Protein AF-A0A960QNM3-F1 (afdb_monomer_lite)

Structure (mmCIF, N/CA/C/O backbone):
data_AF-A0A960QNM3-F1
#
_entry.id   AF-A0A960QNM3-F1
#
loop_
_atom_site.group_PDB
_atom_site.id
_atom_site.type_symbol
_atom_site.label_atom_id
_atom_site.label_alt_id
_atom_site.label_comp_id
_atom_site.label_asym_id
_atom_site.label_entity_id
_atom_site.label_seq_id
_atom_site.pdbx_PDB_ins_code
_atom_site.Cartn_x
_atom_site.Cartn_y
_atom_site.Cartn_z
_atom_site.occupancy
_atom_site.B_iso_or_equiv
_atom_site.auth_seq_id
_atom_site.auth_comp_id
_atom_site.auth_asym_id
_atom_site.auth_atom_id
_atom_site.pdbx_PDB_model_num
ATOM 1 N N . MET A 1 1 ? 10.359 5.275 8.418 1.00 41.22 1 MET A N 1
ATOM 2 C CA . MET A 1 1 ? 9.400 4.546 9.281 1.00 41.22 1 MET A CA 1
ATOM 3 C C . MET A 1 1 ? 8.067 4.348 8.566 1.00 41.22 1 MET A C 1
ATOM 5 O O . MET A 1 1 ? 7.484 5.324 8.099 1.00 41.22 1 MET A O 1
ATOM 9 N N . THR A 1 2 ? 7.594 3.107 8.428 1.00 47.31 2 THR A N 1
ATOM 10 C CA . THR A 1 2 ? 6.194 2.834 8.065 1.00 47.31 2 THR A CA 1
ATOM 11 C C . THR A 1 2 ? 5.391 2.900 9.354 1.00 47.31 2 THR A C 1
ATOM 13 O O . THR A 1 2 ? 5.729 2.220 10.317 1.00 47.31 2 THR A O 1
ATOM 16 N N . LYS A 1 3 ? 4.363 3.746 9.409 1.00 54.75 3 LYS A N 1
ATOM 17 C CA . LYS A 1 3 ? 3.446 3.765 10.551 1.00 54.75 3 LYS A CA 1
ATOM 18 C C . LYS A 1 3 ? 2.658 2.465 10.441 1.00 54.75 3 LYS A C 1
ATOM 20 O O . LYS A 1 3 ? 1.926 2.325 9.479 1.00 54.75 3 LYS A O 1
ATOM 25 N N . ILE A 1 4 ? 2.897 1.486 11.305 1.00 50.84 4 ILE A N 1
ATOM 26 C CA . ILE A 1 4 ? 2.171 0.209 11.325 1.00 50.84 4 ILE A CA 1
ATOM 27 C C . ILE A 1 4 ? 1.281 0.267 12.567 1.00 50.84 4 ILE A C 1
ATOM 29 O O . ILE A 1 4 ? 1.809 0.485 13.657 1.00 50.84 4 ILE A O 1
ATOM 33 N N . PRO A 1 5 ? -0.049 0.131 12.464 1.00 52.03 5 PRO A N 1
ATOM 34 C CA . PRO A 1 5 ? -0.868 -0.070 13.647 1.00 52.03 5 PRO A CA 1
ATOM 35 C C . PRO A 1 5 ? -0.593 -1.496 14.126 1.00 52.03 5 PRO A C 1
ATOM 37 O O . PRO A 1 5 ? -0.709 -2.429 13.335 1.00 52.03 5 PRO A O 1
ATOM 40 N N . SER A 1 6 ? -0.280 -1.686 15.405 1.00 52.50 6 SER A N 1
ATOM 41 C CA . SER A 1 6 ? -0.008 -3.011 15.991 1.00 52.50 6 SER A CA 1
ATOM 42 C C . SER A 1 6 ? -1.079 -4.069 15.678 1.00 52.50 6 SER A C 1
ATOM 44 O O . SER A 1 6 ? -0.769 -5.250 15.597 1.00 52.50 6 SER A O 1
ATOM 46 N N . LYS A 1 7 ? -2.333 -3.647 15.458 1.00 51.50 7 LYS A N 1
ATOM 47 C CA . LYS A 1 7 ? -3.485 -4.521 15.179 1.00 51.50 7 LYS A CA 1
ATOM 48 C C . LYS A 1 7 ? -3.737 -4.847 13.701 1.00 51.50 7 LYS A C 1
ATOM 50 O O . LYS A 1 7 ? -4.596 -5.673 13.417 1.00 51.50 7 LYS A O 1
ATOM 55 N N . ILE A 1 8 ? -3.054 -4.208 12.748 1.00 59.66 8 ILE A N 1
ATOM 56 C CA . ILE A 1 8 ? -3.339 -4.357 11.310 1.00 59.66 8 ILE A CA 1
ATOM 57 C C . ILE A 1 8 ? -2.074 -4.862 10.613 1.00 59.66 8 ILE A C 1
ATOM 59 O O . ILE A 1 8 ? -1.143 -4.099 10.365 1.00 59.66 8 ILE A O 1
ATOM 63 N N . GLY A 1 9 ? -2.053 -6.153 10.268 1.00 56.34 9 GLY A N 1
ATOM 64 C CA . GLY A 1 9 ? -0.886 -6.895 9.762 1.00 56.34 9 GLY A CA 1
ATOM 65 C C . GLY A 1 9 ? -0.394 -6.526 8.356 1.00 56.34 9 GLY A C 1
ATOM 66 O O . GLY A 1 9 ? 0.190 -7.354 7.665 1.00 56.34 9 GLY A O 1
ATOM 67 N N . ASN A 1 10 ? -0.623 -5.299 7.886 1.00 63.00 10 ASN A N 1
ATOM 68 C CA . ASN A 1 10 ? -0.261 -4.909 6.523 1.00 63.00 10 ASN A CA 1
ATOM 69 C C . ASN A 1 10 ? 1.201 -4.474 6.485 1.00 63.00 10 ASN A C 1
ATOM 71 O O . ASN A 1 10 ? 1.536 -3.316 6.746 1.00 63.00 10 ASN A O 1
ATOM 75 N N . LYS A 1 11 ? 2.066 -5.435 6.162 1.00 68.62 11 LYS A N 1
ATOM 76 C CA . LYS A 1 11 ? 3.505 -5.233 6.017 1.00 68.62 11 LYS A CA 1
ATOM 77 C C . LYS A 1 11 ? 3.798 -4.372 4.786 1.00 68.62 11 LYS A C 1
ATOM 79 O O . LYS A 1 11 ? 3.099 -4.416 3.778 1.00 68.62 11 LYS A O 1
ATOM 84 N N . THR A 1 12 ? 4.851 -3.565 4.880 1.00 76.94 12 THR A N 1
ATOM 85 C CA . THR A 1 12 ? 5.414 -2.880 3.710 1.00 76.94 12 THR A CA 1
ATOM 86 C C . THR A 1 12 ? 5.987 -3.929 2.768 1.00 76.94 12 THR A C 1
ATOM 88 O O . THR A 1 12 ? 6.829 -4.721 3.182 1.00 76.94 12 THR A O 1
ATOM 91 N N . VAL A 1 13 ? 5.552 -3.920 1.511 1.00 83.62 13 VAL A N 1
ATOM 92 C CA . VAL A 1 13 ? 6.077 -4.835 0.492 1.00 83.62 13 VAL A CA 1
ATOM 93 C C . VAL A 1 13 ? 7.300 -4.191 -0.150 1.00 83.62 13 VAL A C 1
ATOM 95 O O . VAL A 1 13 ? 7.303 -2.998 -0.459 1.00 83.62 13 VAL A O 1
ATOM 98 N N . ARG A 1 14 ? 8.370 -4.961 -0.337 1.00 86.56 14 ARG A N 1
ATOM 99 C CA . ARG A 1 14 ? 9.554 -4.510 -1.072 1.00 86.56 14 ARG A CA 1
ATOM 100 C C . ARG A 1 14 ? 9.392 -4.882 -2.540 1.00 86.56 14 ARG A C 1
ATOM 102 O O . ARG A 1 14 ? 8.942 -5.975 -2.854 1.00 86.56 14 ARG A O 1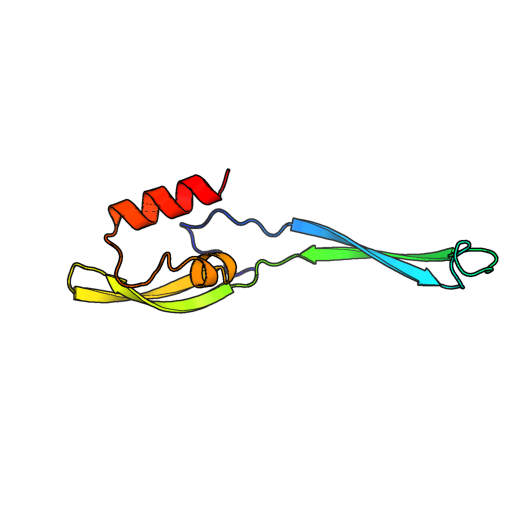
ATOM 109 N N . GLY A 1 15 ? 9.788 -3.986 -3.432 1.00 89.88 15 GLY A N 1
ATOM 110 C CA . GLY A 1 15 ? 9.916 -4.311 -4.847 1.00 89.88 15 GLY A CA 1
ATOM 111 C C . GLY A 1 15 ? 10.935 -3.419 -5.527 1.00 89.88 15 GLY A C 1
ATOM 112 O O . GLY A 1 15 ? 11.634 -2.649 -4.871 1.00 89.88 15 GLY A O 1
ATOM 113 N N . ASN A 1 16 ? 11.004 -3.502 -6.849 1.00 93.94 16 ASN A N 1
ATOM 114 C CA . ASN A 1 16 ? 11.984 -2.755 -7.628 1.00 93.94 16 ASN A CA 1
ATOM 115 C C . ASN A 1 16 ? 11.316 -1.617 -8.407 1.00 93.94 16 ASN A C 1
ATOM 117 O O . ASN A 1 16 ? 10.143 -1.687 -8.791 1.00 93.94 16 ASN A O 1
ATOM 121 N N . ARG A 1 17 ? 12.060 -0.531 -8.600 1.00 91.81 17 ARG A N 1
ATOM 122 C CA . ARG A 1 17 ? 11.792 0.518 -9.578 1.00 91.81 17 ARG A CA 1
ATOM 123 C C . ARG A 1 17 ? 12.694 0.226 -10.770 1.00 91.81 17 ARG A C 1
ATOM 125 O O . ARG A 1 17 ? 13.914 0.300 -10.649 1.00 91.81 17 ARG A O 1
ATOM 132 N N . ILE A 1 18 ? 12.073 -0.141 -11.884 1.00 93.31 18 ILE A N 1
ATOM 133 C CA . ILE A 1 18 ? 12.753 -0.478 -13.133 1.00 93.31 18 ILE A CA 1
ATOM 134 C C . ILE A 1 18 ? 12.583 0.718 -14.063 1.00 93.31 18 ILE A C 1
ATOM 136 O O . ILE A 1 18 ? 11.455 1.100 -14.370 1.00 93.31 18 ILE A O 1
ATOM 140 N N . ILE A 1 19 ? 13.694 1.321 -14.471 1.00 92.62 19 ILE A N 1
ATOM 141 C CA . ILE A 1 19 ? 13.707 2.425 -15.429 1.00 92.62 19 ILE A CA 1
ATOM 142 C C . ILE A 1 19 ? 13.963 1.818 -16.803 1.00 92.62 19 ILE A C 1
ATOM 144 O O . ILE A 1 19 ? 14.995 1.176 -17.010 1.00 92.62 19 ILE A O 1
ATOM 148 N N . ARG A 1 20 ? 13.020 2.006 -17.730 1.00 94.38 20 ARG A N 1
ATOM 149 C CA . ARG A 1 20 ? 13.133 1.533 -19.113 1.00 94.38 20 ARG A CA 1
ATOM 150 C C . ARG A 1 20 ? 13.074 2.719 -20.072 1.00 94.38 20 ARG A C 1
ATOM 152 O O . ARG A 1 20 ? 12.278 3.626 -19.849 1.00 94.38 20 ARG A O 1
ATOM 159 N N . LYS A 1 21 ? 13.910 2.710 -21.108 1.00 90.88 21 LYS A N 1
ATOM 160 C CA . LYS A 1 21 ? 13.957 3.723 -22.173 1.00 90.88 21 LYS A CA 1
ATOM 161 C C . LYS A 1 21 ? 13.709 3.085 -23.538 1.00 90.88 21 LYS A C 1
ATOM 163 O O . LYS A 1 21 ? 13.946 1.892 -23.708 1.00 90.88 21 LYS A O 1
ATOM 168 N N . GLY A 1 22 ? 13.269 3.898 -24.495 1.00 91.38 22 GLY A N 1
ATOM 169 C CA . GLY A 1 22 ? 12.915 3.469 -25.848 1.00 91.38 22 GLY A CA 1
ATOM 170 C C . GLY A 1 22 ? 11.410 3.287 -26.038 1.00 91.38 22 GLY A C 1
ATOM 171 O O . GLY A 1 22 ? 10.626 3.438 -25.099 1.00 91.38 22 GLY A O 1
ATOM 172 N N . LEU A 1 23 ? 11.011 2.978 -27.270 1.00 91.62 23 LEU A N 1
ATOM 173 C CA . LEU A 1 23 ? 9.618 2.724 -27.624 1.00 91.62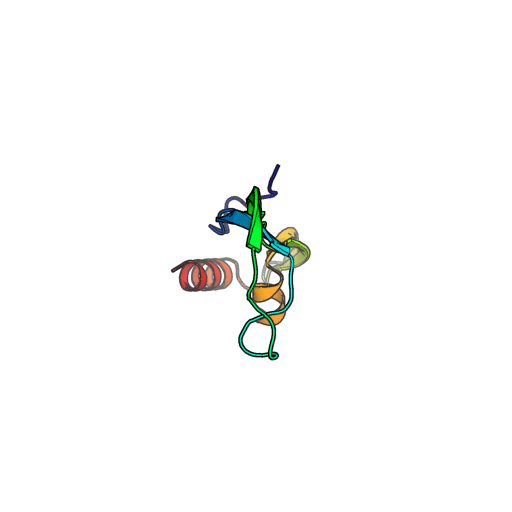 23 LEU A CA 1
ATOM 174 C C . LEU A 1 23 ? 9.324 1.213 -27.515 1.00 91.62 23 LEU A C 1
ATOM 176 O O . LEU A 1 23 ? 10.136 0.401 -27.970 1.00 91.62 23 LEU A O 1
ATOM 180 N N . PRO A 1 24 ? 8.192 0.796 -26.915 1.00 93.19 24 PRO A N 1
ATOM 181 C CA . PRO A 1 24 ? 7.827 -0.614 -26.846 1.00 93.19 24 PRO A CA 1
ATOM 182 C C . PRO A 1 24 ? 7.730 -1.246 -28.236 1.00 93.19 24 PRO A C 1
ATOM 184 O O . PRO A 1 24 ? 7.211 -0.629 -29.164 1.00 93.19 24 PRO A O 1
ATOM 187 N N . LYS A 1 25 ? 8.119 -2.523 -28.354 1.00 92.38 25 LYS A N 1
ATOM 188 C CA . LYS A 1 25 ? 8.002 -3.272 -29.617 1.00 92.38 25 LYS A CA 1
ATOM 189 C C . LYS A 1 25 ? 6.560 -3.353 -30.125 1.00 92.38 25 LYS A C 1
ATOM 191 O O . LYS A 1 25 ? 6.318 -3.264 -31.320 1.00 92.38 25 LYS A O 1
ATOM 196 N N . LYS A 1 26 ? 5.592 -3.410 -29.201 1.00 92.62 26 LYS A N 1
ATOM 197 C CA . LYS A 1 26 ? 4.155 -3.346 -29.515 1.00 92.62 26 LYS A CA 1
ATOM 198 C C . LYS A 1 26 ? 3.761 -2.063 -30.264 1.00 92.62 26 LYS A C 1
ATOM 200 O O . LYS A 1 26 ? 2.820 -2.088 -31.042 1.00 92.62 26 LYS A O 1
ATOM 205 N N . SER A 1 27 ? 4.465 -0.961 -30.032 1.00 90.94 27 SER A N 1
ATOM 206 C CA . SER A 1 27 ? 4.190 0.342 -30.644 1.00 90.94 27 SER A CA 1
ATOM 207 C C . SER A 1 27 ? 5.049 0.603 -31.890 1.00 90.94 27 SER A C 1
ATOM 209 O O . SER A 1 27 ? 5.208 1.754 -32.272 1.00 90.94 27 SER A O 1
ATOM 211 N N . GLY A 1 28 ? 5.644 -0.436 -32.494 1.00 88.62 28 GLY A N 1
ATOM 212 C CA . GLY A 1 28 ? 6.508 -0.307 -33.676 1.00 88.62 28 GLY A CA 1
ATOM 213 C C . GLY A 1 28 ? 7.951 0.116 -33.372 1.00 88.62 28 GLY A C 1
ATOM 214 O O . GLY A 1 28 ? 8.709 0.416 -34.287 1.00 88.62 28 GLY A O 1
ATOM 215 N N . GLY A 1 29 ? 8.350 0.146 -32.096 1.00 90.31 29 GLY A N 1
ATOM 216 C CA . GLY A 1 29 ? 9.728 0.426 -31.689 1.00 90.31 29 GLY A CA 1
ATOM 217 C C . GLY A 1 29 ? 10.646 -0.799 -31.734 1.00 90.31 29 GLY A C 1
ATOM 218 O O . GLY A 1 29 ? 10.195 -1.940 -31.780 1.00 90.31 29 GLY A O 1
ATOM 219 N N . ILE A 1 30 ? 11.956 -0.571 -31.611 1.00 92.12 30 ILE A N 1
ATOM 220 C CA . ILE A 1 30 ? 12.961 -1.649 -31.516 1.00 92.12 30 ILE A CA 1
ATOM 221 C C . ILE A 1 30 ? 12.806 -2.431 -30.196 1.00 92.12 30 ILE A C 1
ATOM 223 O O . ILE A 1 30 ? 12.976 -3.650 -30.155 1.00 92.12 30 ILE A O 1
ATOM 227 N N . GLY A 1 31 ? 12.428 -1.746 -29.111 1.00 89.50 31 GLY A N 1
ATOM 228 C CA . GLY A 1 31 ? 12.227 -2.344 -27.794 1.00 89.50 31 GLY A CA 1
ATOM 229 C C . GLY A 1 31 ? 12.596 -1.415 -26.635 1.00 89.50 31 GLY A C 1
ATOM 230 O O . GLY A 1 31 ? 13.171 -0.344 -26.815 1.00 89.50 31 GLY A O 1
ATOM 231 N N . LEU A 1 32 ? 12.251 -1.851 -25.419 1.00 93.38 32 LEU A N 1
ATOM 232 C CA . LEU A 1 32 ? 12.549 -1.142 -24.173 1.00 93.38 32 LEU A CA 1
ATOM 233 C C . LEU A 1 32 ? 13.857 -1.656 -23.554 1.00 93.38 32 LEU A C 1
ATOM 235 O O . LEU A 1 32 ? 13.905 -2.799 -23.096 1.00 93.38 32 LEU A O 1
ATOM 239 N N . HIS A 1 33 ? 14.872 -0.799 -23.458 1.00 91.69 33 HIS A N 1
ATOM 240 C CA . HIS A 1 33 ? 16.125 -1.076 -22.750 1.00 91.69 33 HIS A CA 1
ATOM 241 C C . HIS A 1 33 ? 16.010 -0.715 -21.262 1.00 91.69 33 HIS A C 1
ATOM 243 O O . HIS A 1 33 ? 15.470 0.337 -20.918 1.00 91.69 33 HIS A O 1
ATOM 249 N N . THR A 1 34 ? 16.547 -1.550 -20.367 1.00 92.12 34 THR A N 1
ATOM 250 C CA . THR A 1 34 ? 16.539 -1.290 -18.918 1.00 92.12 34 THR A CA 1
ATOM 251 C C . THR A 1 34 ? 17.780 -0.498 -18.507 1.00 92.12 34 THR A C 1
ATOM 253 O O . THR A 1 34 ? 18.878 -1.031 -18.488 1.00 92.12 34 THR A O 1
ATOM 256 N N . THR A 1 35 ? 17.611 0.772 -18.138 1.00 93.75 35 THR A N 1
ATOM 257 C CA . THR A 1 35 ? 18.717 1.671 -17.751 1.00 93.75 35 THR A CA 1
ATOM 258 C C . THR A 1 35 ? 19.112 1.531 -16.281 1.00 93.75 35 THR A C 1
ATOM 260 O O . THR A 1 35 ? 20.225 1.876 -15.905 1.00 93.75 35 THR A O 1
ATOM 263 N N . GLY A 1 36 ? 18.219 1.037 -15.424 1.00 91.44 36 GLY A N 1
ATOM 264 C CA . GLY A 1 36 ? 18.551 0.856 -14.016 1.00 91.44 36 GLY A CA 1
ATOM 265 C C . GLY A 1 36 ? 17.458 0.175 -13.213 1.00 91.44 36 GLY A C 1
ATOM 266 O O . GLY A 1 36 ? 16.264 0.298 -13.508 1.00 91.44 36 GLY A O 1
ATOM 267 N N . ILE A 1 37 ? 17.887 -0.533 -12.170 1.00 93.56 37 ILE A N 1
ATOM 268 C CA . ILE A 1 37 ? 17.017 -1.228 -11.225 1.00 93.56 37 ILE A CA 1
ATOM 269 C C . ILE A 1 37 ? 17.404 -0.775 -9.821 1.00 93.56 37 ILE A C 1
ATOM 271 O O . ILE A 1 37 ? 18.505 -1.036 -9.350 1.00 93.56 37 ILE A O 1
ATOM 275 N N . THR A 1 38 ? 16.484 -0.099 -9.139 1.00 94.56 38 THR A N 1
ATOM 276 C CA . THR A 1 38 ? 16.678 0.347 -7.750 1.00 94.56 38 THR A CA 1
ATOM 277 C C . THR A 1 38 ? 15.616 -0.261 -6.847 1.00 94.56 38 THR A C 1
ATOM 279 O O . THR A 1 38 ? 14.485 -0.513 -7.273 1.00 94.56 38 THR A O 1
ATOM 282 N N . ARG A 1 39 ? 15.950 -0.517 -5.578 1.00 92.06 39 ARG A N 1
ATOM 283 C CA . ARG A 1 39 ? 14.962 -1.020 -4.616 1.00 92.06 39 ARG A CA 1
ATOM 284 C C . ARG A 1 39 ? 14.018 0.101 -4.184 1.00 92.06 39 ARG A C 1
ATOM 286 O O . ARG A 1 39 ? 14.442 1.213 -3.891 1.00 92.06 39 ARG A O 1
ATOM 293 N N . ARG A 1 40 ? 12.728 -0.215 -4.083 1.00 90.44 40 ARG A N 1
ATOM 294 C CA . ARG A 1 40 ? 11.686 0.650 -3.518 1.00 90.44 40 ARG A CA 1
ATOM 295 C C . ARG A 1 40 ? 10.839 -0.099 -2.496 1.00 90.44 40 ARG A C 1
ATOM 297 O O . ARG A 1 40 ? 10.785 -1.327 -2.460 1.00 90.44 40 ARG A O 1
ATOM 304 N N . THR A 1 41 ? 10.147 0.664 -1.663 1.00 88.25 41 THR A N 1
ATOM 305 C CA . THR A 1 41 ? 9.195 0.132 -0.686 1.00 88.25 41 THR A CA 1
ATOM 306 C C . THR A 1 41 ? 7.787 0.604 -1.024 1.00 88.25 41 THR A C 1
ATOM 308 O O . THR A 1 41 ? 7.555 1.793 -1.239 1.00 88.25 41 THR A O 1
ATOM 311 N N . PHE A 1 42 ? 6.842 -0.330 -1.079 1.00 83.94 42 PHE A N 1
ATOM 312 C CA . PHE A 1 42 ? 5.420 -0.056 -1.227 1.00 83.94 42 PHE A CA 1
ATOM 313 C C . PHE A 1 42 ? 4.794 0.028 0.156 1.00 83.94 42 PHE A C 1
ATOM 315 O O . PHE A 1 42 ? 4.588 -0.977 0.842 1.00 83.94 42 PHE A O 1
ATOM 322 N N . LYS A 1 43 ? 4.526 1.260 0.582 1.00 82.00 43 LYS A N 1
ATOM 323 C CA . LYS A 1 43 ? 3.840 1.530 1.842 1.00 82.00 43 LYS A CA 1
ATOM 324 C C . LYS A 1 43 ? 2.333 1.474 1.619 1.00 82.00 43 LYS A C 1
ATOM 326 O O . LYS A 1 43 ? 1.826 1.987 0.625 1.00 82.00 43 LYS A O 1
ATOM 331 N N . THR A 1 44 ? 1.620 0.886 2.572 1.00 81.12 44 THR A N 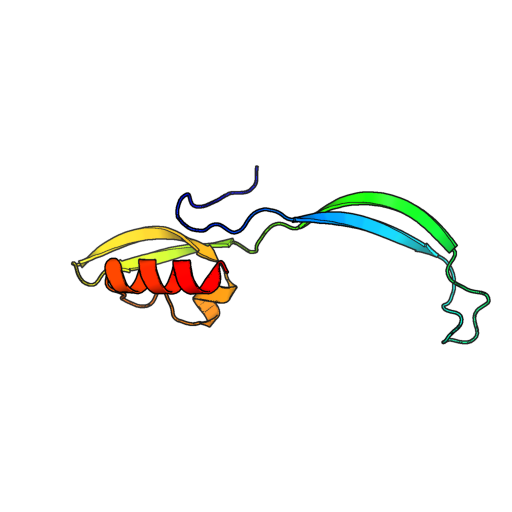1
ATOM 332 C CA . THR A 1 44 ? 0.156 0.924 2.599 1.00 81.12 44 THR A CA 1
ATOM 333 C C . THR A 1 44 ? -0.323 2.367 2.768 1.00 81.12 44 THR A C 1
ATOM 335 O O . THR A 1 44 ? 0.204 3.096 3.608 1.00 81.12 44 THR A O 1
ATOM 338 N N . ASN A 1 45 ? -1.348 2.771 2.010 1.00 82.12 45 ASN A N 1
ATOM 339 C CA . ASN A 1 45 ? -2.010 4.059 2.210 1.00 82.12 45 ASN A CA 1
ATOM 340 C C . ASN A 1 45 ? -2.799 4.032 3.530 1.00 82.12 45 ASN A C 1
ATOM 342 O O . ASN A 1 45 ? -3.854 3.393 3.636 1.00 82.12 45 ASN A O 1
ATOM 346 N N . MET A 1 46 ? -2.242 4.689 4.544 1.00 81.75 46 MET A N 1
ATOM 347 C CA . MET A 1 46 ? -2.804 4.776 5.882 1.00 81.75 46 MET A CA 1
ATOM 348 C C . MET A 1 46 ? -3.206 6.200 6.219 1.00 81.75 46 MET A C 1
ATOM 350 O O . MET A 1 46 ? -2.454 7.144 5.994 1.00 81.75 46 MET A O 1
ATOM 354 N N . GLN A 1 47 ? -4.376 6.319 6.831 1.00 83.38 47 GLN A N 1
ATOM 355 C CA . GLN A 1 47 ? -5.020 7.573 7.183 1.00 83.38 47 GLN A CA 1
ATOM 356 C C . GLN A 1 47 ? -5.353 7.577 8.677 1.00 83.38 47 GLN A C 1
ATOM 358 O O . GLN A 1 47 ? -5.633 6.530 9.264 1.00 83.38 47 GLN A O 1
ATOM 363 N N . ARG A 1 48 ? -5.312 8.747 9.324 1.00 84.81 48 ARG A N 1
ATOM 364 C CA . ARG A 1 48 ? -5.762 8.885 10.721 1.00 84.81 48 ARG A CA 1
ATOM 365 C C . ARG A 1 48 ? -7.255 9.191 10.725 1.00 84.81 48 ARG A C 1
ATOM 367 O O . ARG A 1 48 ? -7.638 10.270 10.287 1.00 84.81 48 ARG A O 1
ATOM 374 N N . LYS A 1 49 ? -8.075 8.296 11.279 1.00 81.75 49 LYS A N 1
ATOM 375 C CA . LYS A 1 49 ? -9.521 8.518 11.457 1.00 81.75 49 LYS A CA 1
ATOM 376 C C . LYS A 1 49 ? -9.874 8.560 12.946 1.00 81.75 49 LYS A C 1
ATOM 378 O O . LYS A 1 49 ? -9.278 7.848 13.757 1.00 81.75 49 LYS A O 1
ATOM 383 N N . LYS A 1 50 ? -10.823 9.433 13.300 1.00 83.25 50 LYS A N 1
ATOM 384 C CA . LYS A 1 50 ? -11.519 9.401 14.593 1.00 83.25 50 LYS A CA 1
ATOM 385 C C . LYS A 1 50 ? -12.601 8.328 14.505 1.00 83.25 50 LYS A C 1
ATOM 387 O O . LYS A 1 50 ? -13.457 8.417 13.632 1.00 83.25 50 LYS A O 1
ATOM 392 N N . ILE A 1 51 ? -12.539 7.333 15.379 1.00 80.12 51 ILE A N 1
ATOM 393 C CA . ILE A 1 51 ? -13.515 6.245 15.431 1.00 80.12 51 ILE A CA 1
ATOM 394 C C . ILE A 1 51 ? -14.289 6.376 16.727 1.00 80.12 51 ILE A C 1
ATOM 396 O O . ILE A 1 51 ? -13.683 6.503 17.796 1.00 80.12 51 ILE A O 1
ATOM 400 N N . ARG A 1 52 ? -15.612 6.365 16.597 1.00 78.31 52 ARG A N 1
ATOM 401 C CA . ARG A 1 52 ? -16.541 6.188 17.706 1.00 78.31 52 ARG A CA 1
ATOM 402 C C . ARG A 1 52 ? -16.784 4.692 17.855 1.00 78.31 52 ARG A C 1
ATOM 404 O O . ARG A 1 52 ? -17.034 4.024 16.857 1.00 78.31 52 ARG A O 1
ATOM 411 N N . PHE A 1 53 ? -16.595 4.175 19.059 1.00 77.38 53 PHE A N 1
ATOM 412 C CA . PHE A 1 53 ? -16.998 2.816 19.402 1.00 77.38 53 PHE A CA 1
ATOM 413 C C . PHE A 1 53 ? -18.412 2.852 19.979 1.00 77.38 53 PHE A C 1
ATOM 415 O O . PHE A 1 53 ? -18.809 3.877 20.536 1.00 77.38 53 PHE A O 1
ATOM 422 N N . ALA A 1 54 ? -19.127 1.730 19.893 1.00 73.56 54 ALA A N 1
ATOM 423 C CA . ALA A 1 54 ? -20.453 1.587 20.493 1.00 73.56 54 ALA A CA 1
ATOM 424 C C . ALA A 1 54 ? -20.459 1.911 22.002 1.00 73.56 54 ALA A C 1
ATOM 426 O O . ALA A 1 54 ? -21.390 2.541 22.488 1.00 73.56 54 ALA A O 1
ATOM 427 N N . ASP A 1 55 ? -19.355 1.625 22.706 1.00 72.50 55 ASP A N 1
ATOM 428 C CA . ASP A 1 55 ? -19.118 1.967 24.121 1.00 72.50 55 ASP A CA 1
ATOM 429 C C . ASP A 1 55 ? -19.002 3.492 24.409 1.00 72.50 55 ASP A C 1
ATOM 431 O O . ASP A 1 55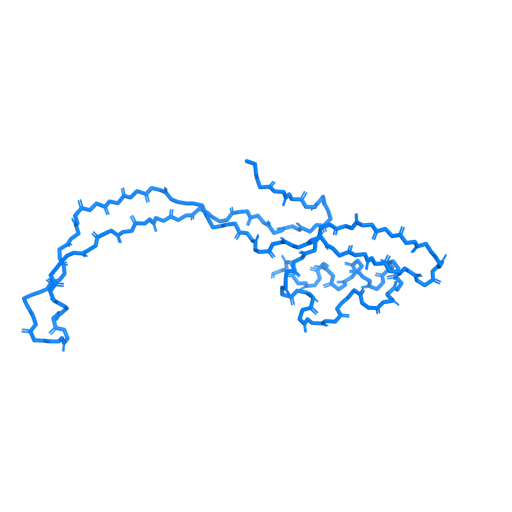 ? -18.464 3.892 25.440 1.00 72.50 55 ASP A O 1
ATOM 435 N N . GLY A 1 56 ? -19.336 4.378 23.461 1.00 76.50 56 GLY A N 1
ATOM 436 C CA . GLY A 1 56 ? -19.215 5.843 23.579 1.00 76.50 56 GLY A CA 1
ATOM 437 C C . GLY A 1 56 ? -17.779 6.392 23.541 1.00 76.50 56 GLY A C 1
ATOM 438 O O . GLY A 1 56 ? -17.558 7.598 23.422 1.00 76.50 56 GLY A O 1
ATOM 439 N N . THR A 1 57 ? -16.767 5.523 23.585 1.00 80.12 57 THR A N 1
ATOM 440 C CA . THR A 1 57 ? -15.356 5.930 23.564 1.00 80.12 57 THR A CA 1
ATOM 441 C C . THR A 1 57 ? -14.936 6.403 22.170 1.00 80.12 57 THR A C 1
ATOM 443 O O . THR A 1 57 ? -15.200 5.739 21.166 1.00 80.12 57 THR A O 1
ATOM 446 N N . VAL A 1 58 ? -14.180 7.503 22.096 1.00 82.25 58 VAL A N 1
ATOM 447 C CA . VAL A 1 58 ? -13.598 8.007 20.841 1.00 82.25 58 VAL A CA 1
ATOM 448 C C . VAL A 1 58 ? -12.086 7.803 20.843 1.00 82.25 58 VAL A C 1
ATOM 450 O O . VAL A 1 58 ? -11.394 8.276 21.741 1.00 82.25 58 VAL A O 1
ATOM 453 N N . LYS A 1 59 ? -11.535 7.137 19.819 1.00 82.25 59 LYS A N 1
ATOM 454 C CA . LYS A 1 59 ? -10.073 7.025 19.644 1.00 82.25 59 LYS A CA 1
ATOM 455 C C . LYS A 1 59 ? -9.634 7.437 18.248 1.00 82.25 59 LYS A C 1
ATOM 457 O O . LYS A 1 59 ? -10.312 7.198 17.251 1.00 82.25 59 LYS A O 1
ATOM 462 N N . ARG A 1 60 ? -8.445 8.040 18.171 1.00 82.94 60 ARG A N 1
ATOM 463 C CA . ARG A 1 60 ? -7.747 8.299 16.907 1.00 82.94 60 ARG A CA 1
ATOM 464 C C . ARG A 1 60 ? -6.802 7.148 16.625 1.00 82.94 60 ARG A C 1
ATOM 466 O O . ARG A 1 60 ? -5.767 7.039 17.278 1.00 82.94 60 ARG A O 1
ATOM 473 N N . ILE A 1 61 ? -7.124 6.337 15.626 1.00 79.94 61 ILE A N 1
ATOM 474 C CA . ILE A 1 61 ? -6.250 5.246 15.197 1.00 79.94 61 ILE A CA 1
ATOM 475 C C . ILE A 1 61 ? -5.819 5.426 13.746 1.00 79.94 61 ILE A C 1
ATOM 477 O O . ILE A 1 61 ? -6.426 6.164 12.965 1.00 79.94 61 ILE A O 1
ATOM 481 N N . TRP A 1 62 ? -4.715 4.773 13.406 1.00 79.88 62 TRP A N 1
ATOM 482 C CA . TRP A 1 62 ? -4.276 4.650 12.030 1.00 79.88 62 TRP A CA 1
ATOM 483 C C . TRP A 1 62 ? -5.055 3.535 11.336 1.00 79.88 62 TRP A C 1
ATOM 485 O O . TRP A 1 62 ? -5.125 2.417 11.842 1.00 79.88 62 TRP A O 1
ATOM 495 N N . VAL A 1 63 ? -5.612 3.849 10.172 1.00 79.75 63 VAL A N 1
ATOM 496 C CA . VAL A 1 63 ? -6.545 3.001 9.433 1.00 79.75 63 VAL A CA 1
ATOM 497 C C . VAL A 1 63 ? -6.105 2.874 7.976 1.00 79.75 63 VAL A C 1
ATOM 499 O O . VAL A 1 63 ? -5.559 3.820 7.409 1.00 79.75 63 VAL A O 1
ATOM 502 N N . ARG A 1 64 ? -6.348 1.724 7.336 1.00 79.00 64 ARG A N 1
ATOM 503 C CA . ARG A 1 64 ? -6.118 1.557 5.891 1.00 79.00 64 ARG A CA 1
ATOM 504 C C . ARG A 1 64 ? -7.212 2.256 5.089 1.00 79.00 64 ARG A C 1
ATOM 506 O O . ARG A 1 64 ? -8.391 2.055 5.359 1.00 79.00 64 ARG A O 1
ATOM 513 N N . ALA A 1 65 ? -6.843 2.956 4.019 1.00 79.44 65 ALA A N 1
ATOM 514 C CA . ALA A 1 65 ? -7.826 3.576 3.124 1.00 79.44 65 ALA A CA 1
ATOM 515 C C . ALA A 1 65 ? -8.813 2.557 2.506 1.00 79.44 65 ALA A C 1
ATOM 517 O O . ALA A 1 65 ? -9.996 2.846 2.357 1.00 79.44 65 ALA A O 1
ATOM 518 N N . LYS A 1 66 ? -8.353 1.330 2.223 1.00 78.44 66 LYS A N 1
ATOM 519 C CA . LYS A 1 66 ? -9.195 0.230 1.711 1.00 78.44 66 LYS A CA 1
ATOM 520 C C . LYS A 1 66 ? -10.291 -0.210 2.687 1.00 78.44 66 LYS A C 1
ATOM 522 O O . LYS A 1 66 ? -11.390 -0.535 2.258 1.00 78.44 66 LYS A O 1
ATOM 527 N N . ASP A 1 67 ? -10.016 -0.171 3.985 1.00 79.56 67 ASP A N 1
ATOM 528 C CA . ASP A 1 67 ? -11.022 -0.502 4.994 1.00 79.56 67 ASP A CA 1
ATOM 529 C C . ASP A 1 67 ? -11.989 0.662 5.250 1.00 79.56 67 ASP A C 1
ATOM 531 O O . ASP A 1 67 ? -13.146 0.428 5.585 1.00 79.56 67 ASP A O 1
ATOM 535 N N . LEU A 1 68 ? -11.532 1.911 5.076 1.00 80.12 68 LEU A N 1
ATOM 536 C CA . LEU A 1 68 ? -12.414 3.083 5.090 1.00 80.12 68 LEU A CA 1
ATOM 537 C C . LEU A 1 68 ? -13.428 3.014 3.954 1.00 80.12 68 LEU A C 1
ATOM 539 O O . LEU A 1 68 ? -14.611 3.217 4.191 1.00 80.12 68 LEU A O 1
ATOM 543 N N . LYS A 1 69 ? -12.974 2.651 2.749 1.00 80.69 69 LYS A N 1
ATOM 544 C CA . LYS A 1 69 ? -13.862 2.412 1.606 1.00 80.69 69 LYS A CA 1
ATOM 545 C C . LYS A 1 69 ? -14.886 1.303 1.884 1.00 80.69 69 LYS A C 1
ATOM 547 O O . LYS A 1 69 ? -15.972 1.331 1.327 1.00 80.69 69 LYS A O 1
ATOM 552 N N . ALA A 1 70 ? -14.546 0.341 2.740 1.00 78.38 70 ALA A N 1
ATOM 553 C CA . ALA A 1 70 ? -15.420 -0.766 3.112 1.00 78.38 70 ALA A CA 1
ATOM 554 C C . ALA A 1 70 ? -16.358 -0.475 4.302 1.00 78.38 70 ALA A C 1
ATOM 556 O O . ALA A 1 70 ? -17.032 -1.399 4.747 1.00 78.38 70 ALA A O 1
ATOM 557 N N . GLY A 1 71 ? -16.361 0.741 4.863 1.00 77.00 71 GLY A N 1
ATOM 558 C CA . GLY A 1 71 ? -17.252 1.114 5.973 1.00 77.00 71 GLY A CA 1
ATOM 559 C C . GLY A 1 71 ? -16.938 0.450 7.32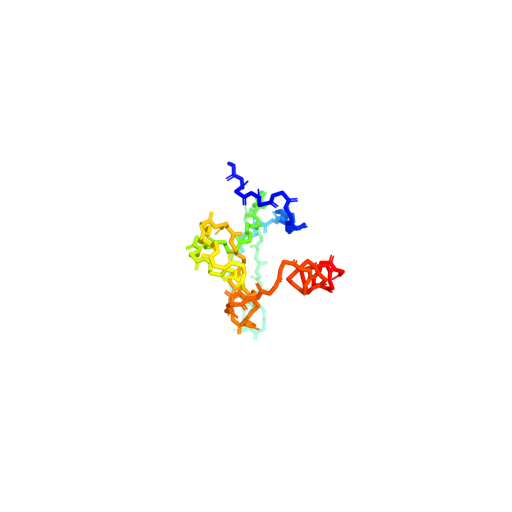2 1.00 77.00 71 GLY A C 1
ATOM 560 O O . GLY A 1 71 ? -17.715 0.548 8.261 1.00 77.00 71 GLY A O 1
ATOM 561 N N . LEU A 1 72 ? -15.778 -0.201 7.474 1.00 75.38 72 LEU A N 1
ATOM 562 C CA . LEU A 1 72 ? -15.456 -1.039 8.646 1.00 75.38 72 LEU A CA 1
ATOM 563 C C . LEU A 1 72 ? -15.317 -0.291 9.982 1.00 75.38 72 LEU A C 1
ATOM 565 O O . LEU A 1 72 ? -15.150 -0.912 11.029 1.00 75.38 72 LEU A O 1
ATOM 569 N N . TYR A 1 73 ? -15.291 1.035 9.930 1.00 73.69 73 TYR A N 1
ATOM 570 C CA . TYR A 1 73 ? -14.940 1.903 11.049 1.00 73.69 73 TYR A CA 1
ATOM 571 C C . TYR A 1 73 ? -16.022 2.948 11.353 1.00 73.69 73 TYR A C 1
ATOM 573 O O . TYR A 1 73 ? -15.724 3.934 12.029 1.00 73.69 73 TYR A O 1
ATOM 581 N N . ASP A 1 74 ? -17.243 2.752 10.848 1.00 73.69 74 ASP A N 1
ATOM 582 C CA . ASP A 1 74 ? -18.412 3.572 11.176 1.00 73.69 74 ASP A CA 1
ATOM 583 C C . ASP A 1 74 ? -19.200 2.904 12.313 1.00 73.69 74 ASP A C 1
ATOM 585 O O . ASP A 1 74 ? -19.899 1.919 12.120 1.00 73.69 74 ASP A O 1
ATOM 589 N N . ASN A 1 75 ? -18.981 3.411 13.529 1.00 66.94 75 ASN A N 1
ATOM 590 C CA . ASN A 1 75 ? -19.565 2.964 14.800 1.00 66.94 75 ASN A CA 1
ATOM 591 C C . ASN A 1 75 ? -19.543 1.446 15.128 1.00 66.94 75 ASN A C 1
ATOM 593 O O . ASN A 1 75 ? -20.570 0.889 15.507 1.00 66.94 75 ASN A O 1
ATOM 597 N N . PRO A 1 76 ? -18.396 0.752 15.019 1.00 68.62 76 PRO A N 1
ATOM 598 C CA . PRO A 1 76 ? -18.331 -0.684 15.273 1.00 68.62 76 PRO A CA 1
ATOM 599 C C . PRO A 1 76 ? -18.142 -1.037 16.757 1.00 68.62 76 PRO A C 1
ATOM 601 O O . PRO A 1 76 ? -17.453 -0.330 17.505 1.00 68.62 76 PRO A O 1
ATOM 604 N N . ASP A 1 77 ? -18.637 -2.213 17.147 1.00 71.69 77 ASP A N 1
ATOM 605 C CA . ASP A 1 77 ? -18.202 -2.898 18.367 1.00 71.69 77 ASP A CA 1
ATOM 606 C C . ASP A 1 77 ? -16.737 -3.342 18.249 1.00 71.69 77 ASP A C 1
ATOM 608 O O . ASP A 1 77 ? -16.235 -3.703 17.177 1.00 71.69 77 ASP A O 1
ATOM 612 N N . LYS A 1 78 ? -16.013 -3.382 19.375 1.00 67.50 78 LYS A N 1
ATOM 613 C CA . LYS A 1 78 ? -14.595 -3.796 19.376 1.00 67.50 78 LYS A CA 1
ATOM 614 C C . LYS A 1 78 ? -14.389 -5.213 18.824 1.00 67.50 78 LYS A C 1
ATOM 616 O O . LYS A 1 78 ? -13.378 -5.465 18.164 1.00 67.50 78 LYS A O 1
ATOM 621 N N . ALA A 1 79 ? -15.322 -6.127 19.094 1.00 67.75 79 ALA A N 1
ATOM 622 C CA . ALA A 1 79 ? -15.220 -7.536 18.715 1.00 67.75 79 ALA A CA 1
ATOM 623 C C . ALA A 1 79 ? -15.458 -7.769 17.213 1.00 67.75 79 ALA A C 1
ATOM 625 O O . ALA A 1 79 ? -14.707 -8.512 16.574 1.00 67.75 79 ALA A O 1
ATOM 626 N N . THR A 1 80 ? -16.463 -7.111 16.628 1.00 71.69 80 THR A N 1
ATOM 627 C CA . THR A 1 80 ? -16.767 -7.199 15.189 1.00 71.69 80 THR A CA 1
ATOM 628 C C . THR A 1 80 ? -15.648 -6.587 14.355 1.00 71.69 80 THR A C 1
ATOM 630 O O . THR A 1 80 ? -15.214 -7.188 13.370 1.00 71.69 80 THR A O 1
ATOM 633 N N . LEU A 1 81 ? -15.085 -5.463 14.805 1.00 71.94 81 LEU A N 1
ATOM 634 C CA . LEU A 1 81 ? -13.940 -4.826 14.159 1.00 71.94 81 LEU A CA 1
ATOM 635 C C . LEU A 1 81 ? -12.710 -5.746 14.135 1.00 71.94 81 LEU A C 1
ATOM 637 O O . LEU A 1 81 ? -12.047 -5.855 13.103 1.00 71.94 81 LEU A O 1
ATOM 641 N N . LEU A 1 82 ? -12.416 -6.453 15.232 1.00 70.12 82 LEU A N 1
ATOM 642 C CA . LEU A 1 82 ? -11.264 -7.360 15.298 1.00 70.12 82 LEU A CA 1
ATOM 643 C C . LEU A 1 82 ? -11.401 -8.536 14.318 1.00 70.12 82 LEU A C 1
ATOM 645 O O . LEU A 1 82 ? -10.457 -8.835 13.585 1.00 70.12 82 LEU A O 1
ATOM 649 N N . LYS A 1 83 ? -12.588 -9.150 14.245 1.00 69.50 83 LYS A N 1
ATOM 650 C CA . LYS A 1 83 ? -12.886 -10.235 13.294 1.00 69.50 83 LYS A CA 1
ATOM 651 C C . LYS A 1 83 ? -12.808 -9.755 11.840 1.00 69.50 83 LYS A C 1
ATOM 653 O O . LYS A 1 83 ? -12.224 -10.430 10.992 1.00 69.50 83 LYS A O 1
ATOM 658 N N . ALA A 1 84 ? -13.337 -8.566 11.551 1.00 71.44 84 ALA A N 1
ATOM 659 C CA . ALA A 1 84 ? -13.341 -7.994 10.206 1.00 71.44 84 ALA A CA 1
ATOM 660 C C . ALA A 1 84 ? -11.932 -7.602 9.720 1.00 71.44 84 ALA A C 1
ATOM 662 O O . ALA A 1 84 ? -11.610 -7.769 8.540 1.00 71.44 84 ALA A O 1
ATOM 663 N N . VAL A 1 85 ? -11.076 -7.120 10.627 1.00 71.25 85 VAL A N 1
ATOM 664 C CA . VAL A 1 85 ? -9.660 -6.852 10.338 1.00 71.25 85 VAL A CA 1
ATOM 665 C C . VAL A 1 85 ? -8.893 -8.158 10.122 1.00 71.25 85 VAL A C 1
ATOM 667 O O . VAL A 1 85 ? -8.112 -8.231 9.174 1.00 71.25 85 VAL A O 1
ATOM 670 N N . ALA A 1 86 ? -9.135 -9.191 10.937 1.00 69.38 86 ALA A N 1
ATOM 671 C CA . ALA A 1 86 ? -8.487 -10.497 10.802 1.00 69.38 86 ALA A CA 1
ATOM 672 C C . ALA A 1 86 ? -8.812 -11.174 9.457 1.00 69.38 86 ALA A C 1
ATOM 674 O O . ALA A 1 86 ? -7.895 -11.570 8.742 1.00 69.38 86 ALA A O 1
ATOM 675 N N . LYS A 1 87 ? -10.090 -11.196 9.048 1.00 66.19 87 LYS A N 1
ATOM 676 C CA . LYS A 1 87 ? -10.544 -1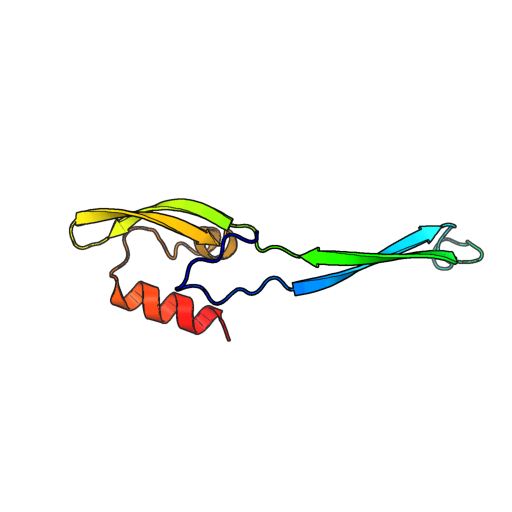1.785 7.771 1.00 66.19 87 LYS A CA 1
ATOM 677 C C . LYS A 1 87 ? -9.898 -11.147 6.530 1.00 66.19 87 LYS A C 1
ATOM 679 O O . LYS A 1 87 ? -9.772 -11.793 5.501 1.00 66.19 87 LYS A O 1
ATOM 684 N N . ARG A 1 88 ? -9.494 -9.875 6.612 1.00 63.91 88 ARG A N 1
ATOM 685 C CA . ARG A 1 88 ? -8.884 -9.108 5.506 1.00 63.91 88 ARG A CA 1
ATOM 686 C C . ARG A 1 88 ? -7.352 -9.148 5.471 1.00 63.91 88 ARG A C 1
ATOM 688 O O . ARG A 1 88 ? -6.756 -8.421 4.673 1.00 63.91 88 ARG A O 1
ATOM 695 N N . ASN A 1 89 ? -6.723 -9.871 6.393 1.00 61.41 89 ASN A N 1
ATOM 696 C CA . ASN A 1 89 ? -5.267 -10.026 6.453 1.00 61.41 89 ASN A CA 1
ATOM 697 C C . ASN A 1 89 ? -4.800 -11.428 6.018 1.00 61.41 89 ASN A C 1
ATOM 699 O O . ASN A 1 89 ? -3.600 -11.683 6.105 1.00 61.41 89 ASN A O 1
ATOM 703 N N . GLY A 1 90 ? -5.727 -12.292 5.584 1.00 52.00 90 GLY A N 1
ATOM 704 C CA . GLY A 1 90 ? -5.426 -13.508 4.823 1.00 52.00 90 GLY A CA 1
ATOM 705 C C . GLY A 1 90 ? -5.090 -13.191 3.375 1.00 52.00 90 GLY A C 1
ATOM 706 O O . GLY A 1 90 ? -5.649 -12.195 2.855 1.00 52.00 90 GLY A O 1
#

pLDDT: mean 78.13, std 12.75, range [41.22, 94.56]

Radius of gyration: 20.07 Å; chains: 1; bounding box: 39×23×58 Å

Secondary structure (DSSP, 8-state):
-----TT---PPEEEEEEEEES--GGGTSS--EEEEEEEEEE---EEEEEEE-TTS-EEEEEEEHHHHHTTTTSS--HHHHHHHHHHT--

Foldseek 3Di:
DQPDFPLAPDDWDKDKDWDWDWDDVVVVTPHTDTPDIDIDIHHFDWDWDWAQELVRDTDTDIDGPVVVVVVLRHHYHPVSSSVVSVVVRD

Sequence (90 aa):
MTKIPSKIGNKTVRGNRIIRKGLPKKSGGIGLHTTGITRRTFKTNMQRKKIRFADGTVKRIWVRAKDLKAGLYDNPDKATLLKAVAKRNG